Protein AF-A0A0F2C1X5-F1 (afdb_monomer_lite)

pLDDT: mean 80.46, std 12.69, range [42.31, 97.0]

Radius of gyration: 30.94 Å; chains: 1; bounding box: 80×28×88 Å

Structure (mmCIF, N/CA/C/O backbone):
data_AF-A0A0F2C1X5-F1
#
_entry.id   AF-A0A0F2C1X5-F1
#
loop_
_atom_site.group_PDB
_atom_site.id
_atom_site.type_symbol
_atom_site.label_atom_id
_atom_site.label_alt_id
_atom_site.label_comp_id
_atom_site.label_asym_id
_atom_site.label_entity_id
_atom_site.label_seq_id
_atom_site.pdbx_PDB_ins_code
_atom_site.Cartn_x
_atom_site.Cartn_y
_atom_site.Cartn_z
_atom_site.occupancy
_atom_site.B_iso_or_equiv
_atom_site.auth_seq_id
_atom_site.auth_comp_id
_atom_site.auth_asym_id
_atom_site.auth_atom_id
_atom_site.pdbx_PDB_model_num
ATOM 1 N N . MET A 1 1 ? -56.150 -17.463 60.460 1.00 47.75 1 MET A N 1
ATOM 2 C CA . MET A 1 1 ? -54.791 -17.380 59.891 1.00 47.75 1 MET A CA 1
ATOM 3 C C . MET A 1 1 ? -54.895 -16.635 58.571 1.00 47.75 1 MET A C 1
ATOM 5 O O . MET A 1 1 ? -55.597 -17.129 57.707 1.00 47.75 1 MET A O 1
ATOM 9 N N . ASN A 1 2 ? -54.270 -15.488 58.346 1.00 54.34 2 ASN A N 1
ATOM 10 C CA . ASN A 1 2 ? -54.404 -14.197 59.026 1.00 54.34 2 ASN A CA 1
ATOM 11 C C . ASN A 1 2 ? -54.183 -13.167 57.895 1.00 54.34 2 ASN A C 1
ATOM 13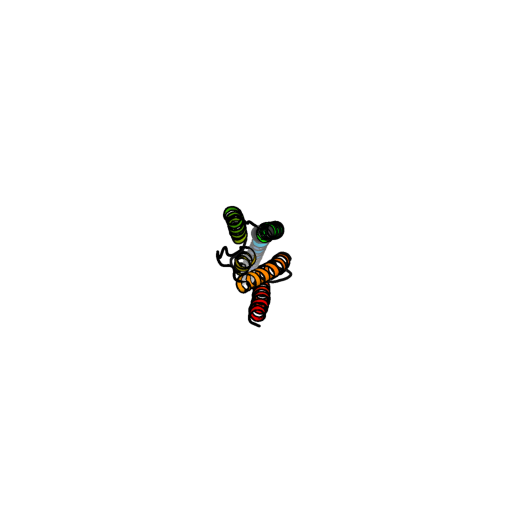 O O . ASN A 1 2 ? -53.123 -13.207 57.274 1.00 54.34 2 ASN A O 1
ATOM 17 N N . ASP A 1 3 ? -55.143 -12.291 57.576 1.00 61.12 3 ASP A N 1
ATOM 18 C CA . ASP A 1 3 ? -55.018 -11.339 56.445 1.00 61.12 3 ASP A CA 1
ATOM 19 C C . ASP A 1 3 ? -53.771 -10.439 56.571 1.00 61.12 3 ASP A C 1
ATOM 21 O O . ASP A 1 3 ? -53.183 -10.004 55.581 1.00 61.12 3 ASP A O 1
ATOM 25 N N . ALA A 1 4 ? -53.303 -10.241 57.807 1.00 61.62 4 ALA A N 1
ATOM 26 C CA . ALA A 1 4 ? -52.059 -9.554 58.127 1.00 61.62 4 ALA A CA 1
ATOM 27 C C . ALA A 1 4 ? -50.796 -10.284 57.621 1.00 61.62 4 ALA A C 1
ATOM 29 O O . ALA A 1 4 ? -49.865 -9.629 57.161 1.00 61.62 4 ALA A O 1
ATOM 30 N N . GLU A 1 5 ? -50.745 -11.621 57.654 1.00 65.62 5 GLU A N 1
ATOM 31 C CA . GLU A 1 5 ? -49.591 -12.383 57.142 1.00 65.62 5 GLU A CA 1
ATOM 32 C C . GLU A 1 5 ? -49.534 -12.353 55.610 1.00 65.62 5 GLU A C 1
ATOM 34 O O . GLU A 1 5 ? -48.456 -12.181 55.041 1.00 65.62 5 GLU A O 1
ATOM 39 N N . ALA A 1 6 ? -50.691 -12.424 54.942 1.00 68.19 6 ALA A N 1
ATOM 40 C CA . ALA A 1 6 ? -50.787 -12.310 53.487 1.00 68.19 6 ALA A CA 1
ATOM 41 C C . ALA A 1 6 ? -50.373 -10.911 52.989 1.00 68.19 6 ALA A C 1
ATOM 43 O O . ALA A 1 6 ? -49.650 -10.793 51.996 1.00 68.19 6 ALA A O 1
ATOM 44 N N . ALA A 1 7 ? -50.756 -9.852 53.712 1.00 68.38 7 ALA A N 1
ATOM 45 C CA . ALA A 1 7 ? -50.345 -8.480 53.409 1.00 68.38 7 ALA A CA 1
ATOM 46 C C . ALA A 1 7 ? -48.826 -8.268 53.567 1.00 68.38 7 ALA A C 1
ATOM 48 O O . ALA A 1 7 ? -48.202 -7.623 52.722 1.00 68.38 7 ALA A O 1
ATOM 49 N N . ILE A 1 8 ? -48.208 -8.852 54.601 1.00 72.25 8 ILE A N 1
ATOM 50 C CA . ILE A 1 8 ? -46.753 -8.776 54.827 1.00 72.25 8 ILE A CA 1
ATOM 51 C C . ILE A 1 8 ? -45.983 -9.539 53.738 1.00 72.25 8 ILE A C 1
ATOM 53 O O . ILE A 1 8 ? -44.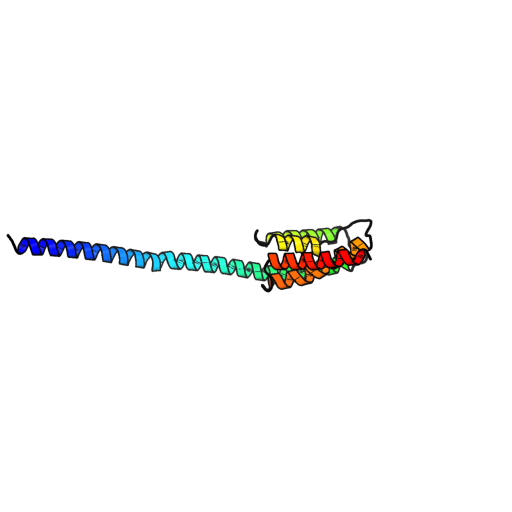969 -9.051 53.232 1.00 72.25 8 ILE A O 1
ATOM 57 N N . GLN A 1 9 ? -46.469 -10.712 53.324 1.00 69.94 9 GLN A N 1
ATOM 58 C CA . GLN A 1 9 ? -45.839 -11.493 52.255 1.00 69.94 9 GLN A CA 1
ATOM 59 C C . GLN A 1 9 ? -45.921 -10.790 50.893 1.00 69.94 9 GLN A C 1
ATOM 61 O O . GLN A 1 9 ? -44.920 -10.723 50.177 1.00 69.94 9 GLN A O 1
ATOM 66 N N . ALA A 1 10 ? -47.075 -10.206 50.557 1.00 69.94 10 ALA A N 1
ATOM 67 C CA . ALA A 1 10 ? -47.254 -9.441 49.324 1.00 69.94 10 ALA A CA 1
ATOM 68 C C . ALA A 1 10 ? -46.375 -8.176 49.291 1.00 69.94 10 ALA A C 1
ATOM 70 O O . ALA A 1 10 ? -45.762 -7.870 48.262 1.00 69.94 10 ALA A O 1
ATOM 71 N N . ALA A 1 11 ? -46.246 -7.473 50.421 1.00 72.56 11 ALA A N 1
ATOM 72 C CA . ALA A 1 11 ? -45.361 -6.316 50.545 1.00 72.56 11 ALA A CA 1
ATOM 73 C C . ALA A 1 11 ? -43.884 -6.692 50.332 1.00 72.56 11 ALA A C 1
ATOM 75 O O . ALA A 1 11 ? -43.174 -6.000 49.602 1.00 72.56 11 ALA A O 1
ATOM 76 N N . ASN A 1 12 ? -43.433 -7.826 50.881 1.00 72.44 12 ASN A N 1
ATOM 77 C CA . ASN A 1 12 ? -42.066 -8.312 50.680 1.00 72.44 12 ASN A CA 1
ATOM 78 C C . ASN A 1 12 ? -41.773 -8.687 49.220 1.00 72.44 12 ASN A C 1
ATOM 80 O O . ASN A 1 12 ? -40.719 -8.328 48.701 1.00 72.44 12 ASN A O 1
ATOM 84 N N . ILE A 1 13 ? -42.694 -9.369 48.532 1.00 77.50 13 ILE A N 1
ATOM 85 C CA . ILE A 1 13 ? -42.520 -9.719 47.109 1.00 77.50 13 ILE A CA 1
ATOM 86 C C . ILE A 1 13 ? -42.452 -8.452 46.245 1.00 77.50 13 ILE A C 1
ATOM 88 O O . ILE A 1 13 ? -41.605 -8.348 45.358 1.00 77.50 13 ILE A O 1
ATOM 92 N N . THR A 1 14 ? -43.297 -7.463 46.543 1.00 78.75 14 THR A N 1
ATOM 93 C CA . THR A 1 14 ? -43.311 -6.172 45.839 1.00 78.75 14 THR A CA 1
ATOM 94 C C . THR A 1 14 ? -42.002 -5.406 46.054 1.00 78.75 14 THR A C 1
ATOM 96 O O . THR A 1 14 ? -41.448 -4.851 45.105 1.00 78.75 14 THR A O 1
ATOM 99 N N . LEU A 1 15 ? -41.462 -5.432 47.277 1.00 79.25 15 LEU A N 1
ATOM 100 C CA . LEU A 1 15 ? -40.181 -4.814 47.614 1.00 79.25 15 LEU A CA 1
ATOM 101 C C . LEU A 1 15 ? -39.017 -5.462 46.847 1.00 79.25 15 LEU A C 1
ATOM 103 O O . LEU A 1 15 ? -38.223 -4.753 46.230 1.00 79.25 15 LEU A O 1
ATOM 107 N N . TRP A 1 16 ? -38.941 -6.796 46.818 1.00 76.50 16 TRP A N 1
ATOM 108 C CA . TRP A 1 16 ? -37.917 -7.510 46.045 1.00 76.50 16 TRP A CA 1
ATOM 109 C C . TRP A 1 16 ? -38.038 -7.249 44.541 1.00 76.50 16 TRP A C 1
ATOM 111 O O . TRP A 1 16 ? -37.028 -7.004 43.881 1.00 76.50 16 TRP A O 1
ATOM 121 N N . GLY A 1 17 ? -39.261 -7.224 44.003 1.00 75.50 17 GLY A N 1
ATOM 122 C CA . GLY A 1 17 ? -39.513 -6.880 42.602 1.00 75.50 17 GLY A CA 1
ATOM 123 C C . GLY A 1 17 ? -39.033 -5.470 42.246 1.00 75.50 17 GLY A C 1
ATOM 124 O O . GLY A 1 17 ? -38.344 -5.288 41.241 1.00 75.50 17 GLY A O 1
ATOM 125 N N . ALA A 1 18 ? -39.313 -4.483 43.100 1.00 80.62 18 ALA A N 1
ATOM 126 C CA . ALA A 1 18 ? -38.858 -3.108 42.910 1.00 80.62 18 ALA A CA 1
ATOM 127 C C . ALA A 1 18 ? -37.324 -2.979 42.978 1.00 80.62 18 ALA A C 1
ATOM 129 O O . ALA A 1 18 ? -36.735 -2.265 42.167 1.00 80.62 18 ALA A O 1
ATOM 130 N N . ILE A 1 19 ? -36.662 -3.706 43.888 1.00 79.50 19 ILE A N 1
ATOM 131 C CA . ILE A 1 19 ? -35.193 -3.722 44.005 1.00 79.50 19 ILE A CA 1
ATOM 132 C C . ILE A 1 19 ? -34.544 -4.316 42.748 1.00 79.50 19 ILE A C 1
ATOM 134 O O . ILE A 1 19 ? -33.568 -3.760 42.237 1.00 79.50 19 ILE A O 1
ATOM 138 N N . ILE A 1 20 ? -35.084 -5.422 42.229 1.00 79.81 20 ILE A N 1
ATOM 139 C CA . ILE A 1 20 ? -34.561 -6.092 41.029 1.00 79.81 20 ILE A CA 1
ATOM 140 C C . ILE A 1 20 ? -34.705 -5.185 39.804 1.00 79.81 20 ILE A C 1
ATOM 142 O O . ILE A 1 20 ? -33.732 -4.969 39.078 1.00 79.81 20 ILE A O 1
ATOM 146 N N . VAL A 1 21 ? -35.890 -4.604 39.596 1.00 81.50 21 VAL A N 1
ATOM 147 C CA . VAL A 1 21 ? -36.136 -3.680 38.479 1.00 81.50 21 VAL A CA 1
ATOM 148 C C . VAL A 1 21 ? -35.272 -2.423 38.609 1.00 81.50 21 VAL A C 1
ATOM 150 O O . VAL A 1 21 ? -34.662 -2.001 37.627 1.00 81.50 21 VAL A O 1
ATOM 153 N N . GLY A 1 22 ? -35.149 -1.864 39.816 1.00 81.06 22 GLY A N 1
ATOM 154 C CA . GLY A 1 22 ? -34.293 -0.708 40.088 1.00 81.06 22 GLY A CA 1
ATOM 155 C C . GLY A 1 22 ? -32.820 -0.983 39.782 1.00 81.06 22 GLY A C 1
ATOM 156 O O . GLY A 1 22 ? -32.153 -0.164 39.153 1.00 81.06 22 GLY A O 1
ATOM 157 N N . SER A 1 23 ? -32.329 -2.169 40.146 1.00 82.12 23 SER A N 1
ATOM 158 C CA . SER A 1 23 ? -30.949 -2.590 39.884 1.00 82.12 23 SER A CA 1
ATOM 159 C C . SER A 1 23 ? -30.687 -2.792 38.388 1.00 82.12 23 SER A C 1
ATOM 161 O O . SER A 1 23 ? -29.676 -2.320 37.871 1.00 82.12 23 SER A O 1
ATOM 163 N N . LEU A 1 24 ? -31.616 -3.420 37.659 1.00 81.62 24 LEU A N 1
ATOM 164 C CA . LEU A 1 24 ? -31.525 -3.580 36.202 1.00 81.62 24 LEU A CA 1
ATOM 165 C C . LEU A 1 24 ? -31.563 -2.235 35.467 1.00 81.62 24 LEU A C 1
ATOM 167 O O . LEU A 1 24 ? -30.766 -2.011 34.555 1.00 81.62 24 LEU A O 1
ATOM 171 N N . ALA A 1 25 ? -32.437 -1.318 35.888 1.00 80.56 25 ALA A N 1
ATOM 172 C CA . ALA A 1 25 ? -32.499 0.033 35.339 1.00 80.56 25 ALA A CA 1
ATOM 173 C C . ALA A 1 25 ? -31.199 0.808 35.602 1.00 80.56 25 ALA A C 1
ATOM 175 O O . ALA A 1 25 ? -30.688 1.484 34.705 1.00 80.56 25 ALA A O 1
ATOM 176 N N . MET A 1 26 ? -30.617 0.669 36.797 1.00 79.56 26 MET A N 1
ATOM 177 C CA . MET A 1 26 ? -29.347 1.307 37.141 1.00 79.56 26 MET A CA 1
ATOM 178 C C . MET A 1 26 ? -28.191 0.744 36.296 1.00 79.56 26 MET A C 1
ATOM 180 O O . MET A 1 26 ? -27.413 1.521 35.747 1.00 79.56 26 MET A O 1
ATOM 184 N N . ILE A 1 27 ? -28.125 -0.577 36.089 1.00 76.25 27 ILE A N 1
ATOM 185 C CA . ILE A 1 27 ? -27.134 -1.216 35.203 1.00 76.25 27 ILE A CA 1
ATOM 186 C C . ILE A 1 27 ? -27.301 -0.730 33.759 1.00 76.25 27 ILE A C 1
ATOM 188 O O . ILE A 1 27 ? -26.324 -0.307 33.144 1.00 76.25 27 ILE A O 1
ATOM 192 N N . GLY A 1 28 ? -28.525 -0.728 33.222 1.00 71.06 28 GLY A N 1
ATOM 193 C CA . GLY A 1 28 ? -28.798 -0.237 31.867 1.00 71.06 28 GLY A CA 1
ATOM 194 C C . GLY A 1 28 ? -28.412 1.233 31.685 1.00 71.06 28 GLY A C 1
ATOM 195 O O . GLY A 1 28 ? -27.851 1.612 30.652 1.00 71.06 28 GLY A O 1
ATOM 196 N N . THR A 1 29 ? -28.629 2.045 32.723 1.00 77.69 29 THR A N 1
ATOM 197 C CA . THR A 1 29 ? -28.223 3.454 32.750 1.00 77.69 29 THR A CA 1
ATOM 198 C C . THR A 1 29 ? -26.702 3.586 32.760 1.00 77.69 29 THR A C 1
ATOM 200 O O . THR A 1 29 ? -26.176 4.336 31.948 1.00 77.69 29 THR A O 1
ATOM 203 N N . ILE A 1 30 ? -25.982 2.825 33.595 1.00 69.12 30 ILE A N 1
ATOM 204 C CA . ILE A 1 30 ? -24.507 2.831 33.664 1.00 69.12 30 ILE A CA 1
ATOM 205 C C . ILE A 1 30 ? -23.882 2.375 32.336 1.00 69.12 30 ILE A C 1
ATOM 207 O O . ILE A 1 30 ? -22.946 3.001 31.838 1.00 69.12 30 ILE A O 1
ATOM 211 N N . VAL A 1 31 ? -24.407 1.314 31.719 1.00 70.56 31 VAL A N 1
ATOM 212 C CA . VAL A 1 31 ? -23.930 0.834 30.411 1.00 70.56 31 VAL A CA 1
ATOM 213 C C . VAL A 1 31 ? -24.121 1.914 29.340 1.00 70.56 31 VAL A C 1
ATOM 215 O O . VAL A 1 31 ? -23.208 2.173 28.552 1.00 70.56 31 VAL A O 1
ATOM 218 N N . SER A 1 32 ? -25.273 2.587 29.344 1.00 66.00 32 SER A N 1
ATOM 219 C CA . SER A 1 32 ? -25.606 3.617 28.355 1.00 66.00 32 SER A CA 1
ATOM 220 C C . SER A 1 32 ? -24.858 4.935 28.574 1.00 66.00 32 SER A C 1
ATOM 222 O O . SER A 1 32 ? -24.491 5.588 27.600 1.00 66.00 32 SER A O 1
ATOM 224 N N . SER A 1 33 ? -24.616 5.332 29.826 1.00 73.25 33 SER A N 1
ATOM 225 C CA . SER A 1 33 ? -24.008 6.623 30.170 1.00 73.25 33 SER A CA 1
ATOM 226 C C . SER A 1 33 ? -22.487 6.578 30.301 1.00 73.25 33 SER A C 1
ATOM 228 O O . SER A 1 33 ? -21.842 7.603 30.102 1.00 73.25 33 SER A O 1
ATOM 230 N N . VAL A 1 34 ? -21.902 5.413 30.602 1.00 66.62 34 VAL A N 1
ATOM 231 C CA . VAL A 1 34 ? -20.456 5.276 30.846 1.00 66.62 34 VAL A CA 1
ATOM 232 C C . VAL A 1 34 ? -19.779 4.427 29.775 1.00 66.62 34 VAL A C 1
ATOM 234 O O . VAL A 1 34 ? -18.790 4.854 29.185 1.00 66.62 34 VAL A O 1
ATOM 237 N N . ILE A 1 35 ? -20.303 3.236 29.475 1.00 70.00 35 ILE A N 1
ATOM 238 C CA . ILE A 1 35 ? -19.601 2.271 28.611 1.00 70.00 35 ILE A CA 1
ATOM 239 C C . ILE A 1 35 ? -19.784 2.608 27.127 1.00 70.00 35 ILE A C 1
ATOM 241 O O . ILE A 1 35 ? -18.805 2.644 26.378 1.00 70.00 35 ILE A O 1
ATOM 245 N N . ALA A 1 36 ? -21.013 2.893 26.691 1.00 69.75 36 ALA A N 1
ATOM 246 C CA . ALA A 1 36 ? -21.297 3.203 25.290 1.00 69.75 36 ALA A CA 1
ATOM 247 C C . ALA A 1 36 ? -20.519 4.429 24.757 1.00 69.75 36 ALA A C 1
ATOM 249 O O . ALA A 1 36 ? -19.976 4.333 23.653 1.00 69.75 36 ALA A O 1
ATOM 250 N N . PRO A 1 37 ? -20.368 5.541 25.507 1.00 71.38 37 PRO A N 1
ATOM 251 C CA . PRO A 1 37 ? -19.541 6.669 25.078 1.00 71.38 37 PRO A CA 1
ATOM 252 C C . PRO A 1 37 ? -18.057 6.315 24.957 1.00 71.38 37 PRO A C 1
ATOM 254 O O . PRO A 1 37 ? -17.419 6.727 23.995 1.00 71.38 37 PRO A O 1
ATOM 257 N N . ILE A 1 38 ? -17.506 5.512 25.876 1.00 69.06 38 ILE A N 1
ATOM 258 C CA . ILE A 1 38 ? -16.095 5.089 25.827 1.00 69.06 38 ILE A C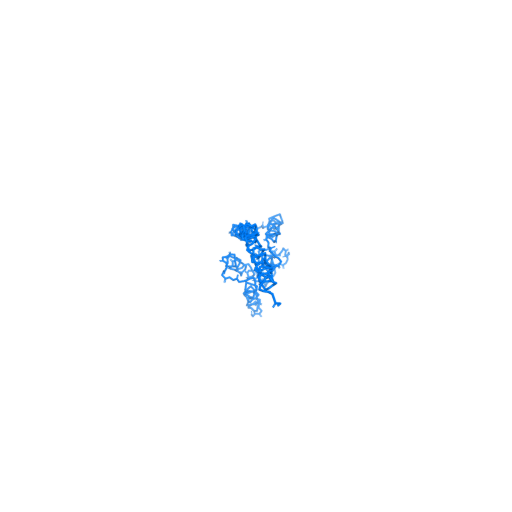A 1
ATOM 259 C C . ILE A 1 38 ? -15.836 4.207 24.602 1.00 69.06 38 ILE A C 1
ATOM 261 O O . ILE A 1 38 ? -14.820 4.366 23.924 1.00 69.06 38 ILE A O 1
ATOM 265 N N . LEU A 1 39 ? -16.751 3.283 24.296 1.00 72.12 39 LEU A N 1
ATOM 266 C CA . LEU A 1 39 ? -16.643 2.431 23.112 1.00 72.12 39 LEU A CA 1
ATOM 267 C C . LEU A 1 39 ? -16.771 3.241 21.817 1.00 72.12 39 LEU A C 1
ATOM 269 O O . LEU A 1 39 ? -15.991 3.008 20.895 1.00 72.12 39 LEU A O 1
ATOM 273 N N . ARG A 1 40 ? -17.684 4.222 21.763 1.00 67.31 40 ARG A N 1
ATOM 274 C CA . ARG A 1 40 ? -17.814 5.143 20.620 1.00 67.31 40 ARG A CA 1
ATOM 275 C C . ARG A 1 40 ? -16.575 6.013 20.447 1.00 67.31 40 ARG A C 1
ATOM 277 O O . ARG A 1 40 ? -16.001 5.999 19.369 1.00 67.31 40 ARG A O 1
ATOM 284 N N . ALA A 1 41 ? -16.081 6.643 21.510 1.00 65.25 41 ALA A N 1
ATOM 285 C CA . ALA A 1 41 ? -14.863 7.450 21.464 1.00 65.25 41 ALA A CA 1
ATOM 286 C C . ALA A 1 41 ? -13.641 6.629 21.013 1.00 65.25 41 ALA A C 1
ATOM 288 O O . ALA A 1 41 ? -12.797 7.110 20.260 1.00 65.25 41 ALA A O 1
ATOM 289 N N . ARG A 1 42 ? -13.547 5.356 21.428 1.00 65.94 42 ARG A N 1
ATOM 290 C CA . ARG A 1 42 ? -12.500 4.441 20.944 1.00 65.94 42 ARG A CA 1
ATOM 291 C C . ARG A 1 42 ? -12.684 4.056 19.480 1.00 65.94 42 ARG A C 1
ATOM 293 O O . ARG A 1 42 ? -11.690 3.982 18.762 1.00 65.94 42 ARG A O 1
ATOM 300 N N . ALA A 1 43 ? -13.914 3.799 19.043 1.00 64.00 43 ALA A N 1
ATOM 301 C CA . ALA A 1 43 ? -14.214 3.497 17.648 1.00 64.00 43 ALA A CA 1
ATOM 302 C C . ALA A 1 43 ? -13.900 4.698 16.742 1.00 64.00 43 ALA A C 1
ATOM 304 O O . ALA A 1 43 ? -13.215 4.532 15.739 1.00 64.00 43 ALA A O 1
ATOM 305 N N . GLU A 1 44 ? -14.289 5.905 17.150 1.00 71.75 44 GLU A N 1
ATOM 306 C CA . GLU A 1 44 ? -13.994 7.166 16.462 1.00 71.75 44 GLU A CA 1
ATOM 307 C C . GLU A 1 44 ? -12.485 7.432 16.395 1.00 71.75 44 GLU A C 1
ATOM 309 O O . GLU A 1 44 ? -11.953 7.743 15.330 1.00 71.75 44 GLU A O 1
ATOM 314 N N . ALA A 1 45 ? -11.756 7.228 17.499 1.00 69.25 45 ALA A N 1
ATOM 315 C CA . ALA A 1 45 ? -10.301 7.364 17.516 1.00 69.25 45 ALA A CA 1
ATOM 316 C C . ALA A 1 45 ? -9.600 6.323 16.625 1.00 69.25 45 ALA A C 1
ATOM 318 O O . ALA A 1 45 ? -8.596 6.637 15.982 1.00 69.25 45 ALA A O 1
ATOM 319 N N . LYS A 1 46 ? -10.112 5.085 16.567 1.00 74.12 46 LYS A N 1
ATOM 320 C CA . LYS A 1 46 ? -9.596 4.042 15.668 1.00 74.12 46 LYS A CA 1
ATOM 321 C C . LYS A 1 46 ? -9.850 4.413 14.206 1.00 74.12 46 LYS A C 1
ATOM 323 O O . LYS A 1 46 ? -8.917 4.380 13.412 1.00 74.12 46 LYS A O 1
ATOM 328 N N . GLN A 1 47 ? -11.071 4.830 13.882 1.00 75.81 47 GLN A N 1
ATOM 329 C CA . GLN A 1 47 ? -11.470 5.214 12.531 1.00 75.81 47 GLN A CA 1
ATOM 330 C C . GLN A 1 47 ? -10.712 6.455 12.037 1.00 75.81 47 GLN A C 1
ATOM 332 O O . GLN A 1 47 ? -10.265 6.493 10.898 1.00 75.81 47 GLN A O 1
ATOM 337 N N . SER A 1 48 ? -10.489 7.447 12.904 1.00 79.38 48 SER A N 1
ATOM 338 C CA . SER A 1 48 ? -9.685 8.629 12.575 1.00 79.38 48 SER A CA 1
ATOM 339 C C . SER A 1 48 ? -8.234 8.269 12.231 1.00 79.38 48 SER A C 1
ATOM 341 O O . SER A 1 48 ? -7.693 8.787 11.256 1.00 79.38 48 SER A O 1
ATOM 343 N N . ARG A 1 49 ? -7.612 7.344 12.978 1.00 80.75 49 ARG A N 1
ATOM 344 C CA . ARG A 1 49 ? -6.255 6.850 12.675 1.00 80.75 49 ARG A CA 1
ATOM 345 C C . ARG A 1 49 ? -6.199 6.066 11.371 1.00 80.75 49 ARG A C 1
ATOM 347 O O . ARG A 1 49 ? -5.221 6.177 10.642 1.00 80.75 49 ARG A O 1
ATOM 354 N N . GLU A 1 50 ? -7.225 5.272 11.100 1.00 83.62 50 GLU A N 1
ATOM 355 C CA . GLU A 1 50 ? -7.330 4.497 9.868 1.00 83.62 50 GLU A CA 1
ATOM 356 C C . GLU A 1 50 ? -7.469 5.413 8.649 1.00 83.62 50 GLU A C 1
ATOM 358 O O . GLU A 1 50 ? -6.695 5.281 7.707 1.00 83.62 50 GLU A O 1
ATOM 363 N N . ASN A 1 51 ? -8.329 6.430 8.727 1.00 85.06 51 ASN A N 1
ATOM 364 C CA . ASN A 1 51 ? -8.450 7.447 7.683 1.00 85.06 51 ASN A CA 1
ATOM 365 C C . ASN A 1 51 ? -7.130 8.204 7.472 1.00 85.06 51 ASN A C 1
ATOM 367 O O . ASN A 1 51 ? -6.672 8.319 6.340 1.00 85.06 51 ASN A O 1
ATOM 371 N N . ALA A 1 52 ? -6.468 8.642 8.551 1.00 85.38 52 ALA A N 1
ATOM 372 C CA . ALA A 1 52 ? -5.177 9.325 8.459 1.00 85.38 52 ALA A CA 1
ATOM 373 C C . ALA A 1 52 ? -4.087 8.445 7.817 1.00 85.38 52 ALA A C 1
ATOM 375 O O . ALA A 1 52 ? -3.264 8.942 7.051 1.00 85.38 52 ALA A O 1
ATOM 376 N N . ARG A 1 53 ? -4.092 7.131 8.091 1.00 89.06 53 ARG A N 1
ATOM 377 C CA . ARG A 1 53 ? -3.207 6.161 7.424 1.00 89.06 53 ARG A CA 1
ATOM 378 C C . ARG A 1 53 ? -3.518 6.082 5.934 1.00 89.06 53 ARG A C 1
ATOM 380 O O . ARG A 1 53 ? -2.600 6.155 5.123 1.00 89.06 53 ARG A O 1
ATOM 387 N N . THR A 1 54 ? -4.788 5.927 5.568 1.00 87.88 54 THR A N 1
ATOM 388 C CA . THR A 1 54 ? -5.210 5.846 4.165 1.00 87.88 54 THR A CA 1
ATOM 389 C C . THR A 1 54 ? -4.852 7.116 3.399 1.00 87.88 54 THR A C 1
ATOM 391 O O . THR A 1 54 ? -4.344 7.021 2.284 1.00 87.88 54 THR A O 1
ATOM 394 N N . ASP A 1 55 ? -5.046 8.291 3.992 1.00 89.94 55 ASP A N 1
ATOM 395 C CA . ASP A 1 55 ? -4.676 9.565 3.374 1.00 89.94 55 ASP A CA 1
ATOM 396 C C . ASP A 1 55 ? -3.154 9.679 3.199 1.00 89.94 55 ASP A C 1
ATOM 398 O O . ASP A 1 55 ? -2.690 9.987 2.101 1.00 89.94 55 ASP A O 1
ATOM 402 N N . ALA A 1 56 ? -2.364 9.289 4.206 1.00 88.94 56 ALA A N 1
ATOM 403 C CA . ALA A 1 56 ? -0.908 9.216 4.075 1.00 88.94 56 ALA A CA 1
ATOM 404 C C . ALA A 1 56 ? -0.473 8.256 2.950 1.00 88.94 56 ALA A C 1
ATOM 406 O O . ALA A 1 56 ? 0.404 8.581 2.150 1.00 88.94 56 ALA A O 1
ATOM 407 N N . LEU A 1 57 ? -1.107 7.085 2.828 1.00 91.25 57 LEU A N 1
ATOM 408 C CA . LEU A 1 57 ? -0.820 6.132 1.750 1.00 91.25 57 LEU A CA 1
ATOM 409 C C . LEU A 1 57 ? -1.161 6.710 0.365 1.00 91.25 57 LEU A C 1
ATOM 411 O O . LEU A 1 57 ? -0.416 6.480 -0.592 1.00 91.25 57 LEU A O 1
ATOM 415 N N . ARG A 1 58 ? -2.249 7.486 0.249 1.00 90.75 58 ARG A N 1
ATOM 416 C CA . ARG A 1 58 ? -2.644 8.169 -0.997 1.00 90.75 58 ARG A CA 1
ATOM 417 C C . ARG A 1 58 ? -1.638 9.230 -1.430 1.00 90.75 58 ARG A C 1
ATOM 419 O O . ARG A 1 58 ? -1.495 9.452 -2.628 1.00 90.75 58 ARG A O 1
ATOM 426 N N . GLU A 1 59 ? -0.929 9.844 -0.489 1.00 91.12 59 GLU A N 1
ATOM 427 C CA . GLU A 1 59 ? 0.154 10.791 -0.775 1.00 91.12 59 GLU A CA 1
ATOM 428 C C . GLU A 1 59 ? 1.479 10.084 -1.105 1.00 91.12 59 GLU A C 1
ATOM 430 O O . GLU A 1 59 ? 2.188 10.472 -2.038 1.00 91.12 59 GLU A O 1
ATOM 435 N N . ILE A 1 60 ? 1.811 9.014 -0.375 1.00 92.81 60 ILE A N 1
ATOM 436 C CA . ILE A 1 60 ? 3.087 8.297 -0.516 1.00 92.81 60 ILE A CA 1
ATOM 437 C C . ILE A 1 60 ? 3.170 7.548 -1.851 1.00 92.81 60 ILE A C 1
ATOM 439 O O . ILE A 1 60 ? 4.207 7.603 -2.513 1.00 92.81 60 ILE A O 1
ATOM 443 N N . ILE A 1 61 ? 2.107 6.860 -2.279 1.00 93.69 61 ILE A N 1
ATOM 444 C CA . ILE A 1 61 ? 2.149 5.996 -3.473 1.00 93.69 61 ILE A CA 1
ATOM 445 C C . ILE A 1 61 ? 2.509 6.766 -4.756 1.00 93.69 61 ILE A C 1
ATOM 447 O O . ILE A 1 61 ? 3.437 6.339 -5.447 1.00 93.69 61 ILE A O 1
ATOM 451 N N . PRO A 1 62 ? 1.872 7.907 -5.092 1.00 92.88 62 PRO A N 1
ATOM 452 C CA . PRO A 1 62 ? 2.274 8.708 -6.249 1.00 92.88 62 PRO A CA 1
ATOM 453 C C . PRO A 1 62 ? 3.729 9.184 -6.174 1.00 92.88 62 PRO A C 1
ATOM 455 O O . PRO A 1 62 ? 4.421 9.219 -7.195 1.00 92.88 62 PRO A O 1
ATOM 458 N N . SER A 1 63 ? 4.211 9.518 -4.972 1.00 91.56 63 SER A N 1
ATOM 459 C CA . SER A 1 63 ? 5.598 9.936 -4.743 1.00 91.56 63 SER A CA 1
ATOM 460 C C . SER A 1 63 ? 6.588 8.792 -4.992 1.00 91.56 63 SER A C 1
ATOM 462 O O . SER A 1 63 ? 7.558 8.970 -5.732 1.00 91.56 63 SER A O 1
ATOM 464 N N . LEU A 1 64 ? 6.303 7.589 -4.475 1.00 91.50 64 LEU A N 1
ATOM 465 C CA . LEU A 1 64 ? 7.099 6.381 -4.730 1.00 91.50 64 LEU A CA 1
ATOM 466 C C . LEU A 1 64 ? 7.159 6.043 -6.216 1.00 91.50 64 LEU A C 1
ATOM 468 O O . LEU A 1 64 ? 8.235 5.776 -6.744 1.00 91.50 64 LEU A O 1
ATOM 472 N N . ILE A 1 65 ? 6.012 6.086 -6.896 1.00 92.31 65 ILE A N 1
ATOM 473 C CA . ILE A 1 65 ? 5.932 5.832 -8.336 1.00 92.31 65 ILE A CA 1
ATOM 474 C C . ILE A 1 65 ? 6.757 6.874 -9.096 1.00 92.31 65 ILE A C 1
ATOM 476 O O . ILE A 1 65 ? 7.540 6.514 -9.970 1.00 92.31 65 ILE A O 1
ATOM 480 N N . SER A 1 66 ? 6.650 8.153 -8.737 1.00 90.06 66 SER A N 1
ATOM 481 C CA . SER A 1 66 ? 7.422 9.228 -9.370 1.00 90.06 66 SER A CA 1
ATOM 482 C C . SER A 1 66 ? 8.931 9.064 -9.158 1.00 90.06 66 SER A C 1
ATOM 484 O O . SER A 1 66 ? 9.716 9.294 -10.079 1.00 90.06 66 SER A O 1
ATOM 486 N N . LEU A 1 67 ? 9.359 8.642 -7.964 1.00 87.81 67 LEU A N 1
ATOM 487 C CA . LEU A 1 67 ? 10.758 8.318 -7.679 1.00 87.81 67 LEU A CA 1
ATOM 488 C C . LEU A 1 67 ? 11.230 7.113 -8.506 1.00 87.81 67 LEU A C 1
ATOM 490 O O . LEU A 1 67 ? 12.276 7.187 -9.144 1.00 87.81 67 LEU A O 1
ATOM 494 N N . ALA A 1 68 ? 10.423 6.054 -8.589 1.00 87.69 68 ALA A N 1
ATOM 495 C CA . ALA A 1 68 ? 10.724 4.879 -9.399 1.00 87.69 68 ALA A CA 1
ATOM 496 C C . ALA A 1 68 ? 10.816 5.202 -10.903 1.00 87.69 68 ALA A C 1
ATOM 498 O O . ALA A 1 68 ? 11.749 4.754 -11.563 1.00 87.69 68 ALA A O 1
ATOM 499 N N . ILE A 1 69 ? 9.918 6.038 -11.444 1.00 87.06 69 ILE A N 1
ATOM 500 C CA . ILE A 1 69 ? 9.981 6.542 -12.831 1.00 87.06 69 ILE A CA 1
ATOM 501 C C . ILE A 1 69 ? 11.312 7.261 -13.071 1.00 87.06 69 ILE A C 1
ATOM 503 O O . ILE A 1 69 ? 12.018 6.946 -14.030 1.00 87.06 69 ILE A O 1
ATOM 507 N N . ARG A 1 70 ? 11.677 8.209 -12.195 1.00 83.00 70 ARG A N 1
ATOM 508 C CA . ARG A 1 70 ? 12.933 8.968 -12.324 1.00 83.00 70 ARG A CA 1
ATOM 509 C C . ARG A 1 70 ? 14.151 8.050 -12.342 1.00 83.00 70 ARG A C 1
ATOM 511 O O . ARG A 1 70 ? 15.012 8.222 -13.199 1.00 83.00 70 ARG A O 1
ATOM 518 N N . ASN A 1 71 ? 14.175 7.050 -11.465 1.00 79.06 71 ASN A N 1
ATOM 519 C CA . ASN A 1 71 ? 15.272 6.090 -11.373 1.00 79.06 71 ASN A CA 1
ATOM 520 C C . ASN A 1 71 ? 15.311 5.100 -12.546 1.00 79.06 71 ASN A C 1
ATOM 522 O O . ASN A 1 71 ? 16.338 4.474 -12.775 1.00 79.06 71 ASN A O 1
ATOM 526 N N . ARG A 1 72 ? 14.216 4.921 -13.289 1.00 74.75 72 ARG A N 1
ATOM 527 C CA . ARG A 1 72 ? 14.111 3.899 -14.339 1.00 74.75 72 ARG A CA 1
ATOM 528 C C . ARG A 1 72 ? 14.420 4.402 -15.740 1.00 74.75 72 ARG A C 1
ATOM 530 O O . ARG A 1 72 ? 14.979 3.663 -16.540 1.00 74.75 72 ARG A O 1
ATOM 537 N N . PHE A 1 73 ? 14.071 5.649 -16.042 1.00 69.25 73 PHE A N 1
ATOM 538 C CA . PHE A 1 73 ? 14.273 6.229 -17.376 1.00 69.25 73 PHE A CA 1
ATOM 539 C C . PHE A 1 73 ? 15.566 7.046 -17.501 1.00 69.25 73 PHE A C 1
ATOM 541 O O . PHE A 1 73 ? 15.802 7.680 -18.530 1.00 69.25 73 PHE A O 1
ATOM 548 N N . ARG A 1 74 ? 16.419 7.039 -16.470 1.00 65.50 74 ARG A N 1
ATOM 549 C CA . ARG A 1 74 ? 17.716 7.717 -16.496 1.00 65.50 74 ARG A CA 1
ATOM 550 C C . ARG A 1 74 ? 18.799 6.761 -16.992 1.00 65.50 74 ARG A C 1
ATOM 552 O O . ARG A 1 74 ? 18.901 5.634 -16.531 1.00 65.50 74 ARG A O 1
ATOM 559 N N . ALA A 1 75 ? 19.643 7.235 -17.908 1.00 55.31 75 ALA A N 1
ATOM 560 C CA . ALA A 1 75 ? 20.720 6.435 -18.501 1.00 55.31 75 ALA A CA 1
ATOM 561 C C . ALA A 1 75 ? 21.825 6.019 -17.502 1.00 55.31 75 ALA A C 1
ATOM 563 O O . ALA A 1 75 ? 22.651 5.171 -17.824 1.00 55.31 75 ALA A O 1
ATOM 564 N N . SER A 1 76 ? 21.863 6.621 -16.308 1.00 60.88 76 SER A N 1
ATOM 565 C CA . SER A 1 76 ? 22.909 6.415 -15.300 1.00 60.88 76 SER A CA 1
ATOM 566 C C . SER A 1 76 ? 22.352 6.528 -13.877 1.00 60.88 76 SER A C 1
ATOM 568 O O . SER A 1 76 ? 22.738 7.424 -13.123 1.00 60.88 76 SER A O 1
ATOM 570 N N . THR A 1 77 ? 21.404 5.667 -13.519 1.00 65.75 77 THR A N 1
ATOM 571 C CA . THR A 1 77 ? 20.874 5.607 -12.149 1.00 65.75 77 THR A CA 1
ATOM 572 C C . THR A 1 77 ? 21.988 5.228 -11.183 1.00 65.75 77 THR A C 1
ATOM 574 O O . THR A 1 77 ? 22.628 4.184 -11.345 1.00 65.75 77 THR A O 1
ATOM 577 N N . SER A 1 78 ? 22.254 6.089 -10.202 1.00 69.94 78 SER A N 1
ATOM 578 C CA . SER A 1 78 ? 23.312 5.833 -9.225 1.00 69.94 78 SER A CA 1
ATOM 579 C C . SER A 1 78 ? 22.861 4.788 -8.198 1.00 69.94 78 SER A C 1
ATOM 581 O O . SER A 1 78 ? 21.669 4.615 -7.935 1.00 69.94 78 SER A O 1
ATOM 583 N N . SER A 1 79 ? 23.816 4.106 -7.561 1.00 75.69 79 SER A N 1
ATOM 584 C CA . SER A 1 79 ? 23.517 3.198 -6.444 1.00 75.69 79 SER A CA 1
ATOM 585 C C . SER A 1 79 ? 22.845 3.917 -5.267 1.00 75.69 79 SER A C 1
ATOM 587 O O . SER A 1 79 ? 22.104 3.299 -4.507 1.00 75.69 79 SER A O 1
ATOM 589 N N . GLU A 1 80 ? 23.099 5.219 -5.114 1.00 79.12 80 GLU A N 1
ATOM 590 C CA . GLU A 1 80 ? 22.500 6.069 -4.083 1.00 79.12 80 GLU A CA 1
ATOM 591 C C . GLU A 1 80 ? 21.014 6.332 -4.360 1.00 79.12 80 GLU A C 1
ATOM 593 O O . GLU A 1 80 ? 20.196 6.185 -3.458 1.00 79.12 80 GLU A O 1
ATOM 598 N N . GLU A 1 81 ? 20.638 6.605 -5.613 1.00 76.50 81 GLU A N 1
ATOM 599 C CA . GLU A 1 81 ? 19.236 6.806 -6.011 1.00 76.50 81 GLU A CA 1
ATOM 600 C C . GLU A 1 81 ? 18.402 5.524 -5.828 1.00 76.50 81 GLU A C 1
ATOM 602 O O . GLU A 1 81 ? 17.246 5.574 -5.398 1.00 76.50 81 GLU A O 1
ATOM 607 N N . VAL A 1 82 ? 18.979 4.348 -6.105 1.00 79.38 82 VAL A N 1
ATOM 608 C CA . VAL A 1 82 ? 18.304 3.065 -5.841 1.00 79.38 82 VAL A CA 1
ATOM 609 C C . VAL A 1 82 ? 18.204 2.776 -4.345 1.00 79.38 82 VAL A C 1
ATOM 611 O O . VAL A 1 82 ? 17.164 2.290 -3.896 1.00 79.38 82 VAL A O 1
ATOM 614 N N . ALA A 1 83 ? 19.225 3.118 -3.555 1.00 82.75 83 ALA A N 1
ATOM 615 C CA . ALA A 1 83 ? 19.160 3.020 -2.099 1.00 82.75 83 ALA A CA 1
ATOM 616 C C . ALA A 1 83 ? 18.096 3.961 -1.507 1.00 82.75 83 ALA A C 1
ATOM 618 O O . ALA A 1 83 ? 17.362 3.554 -0.606 1.00 82.75 83 ALA A O 1
ATOM 619 N N . GLU A 1 84 ? 17.954 5.179 -2.039 1.00 86.12 84 GLU A N 1
ATOM 620 C CA . GLU A 1 84 ? 16.898 6.121 -1.658 1.00 86.12 84 GLU A CA 1
ATOM 621 C C . GLU A 1 84 ? 15.510 5.531 -1.931 1.00 86.12 84 GLU A C 1
ATOM 623 O O . GLU A 1 84 ? 14.650 5.528 -1.047 1.00 86.12 84 GLU A O 1
ATOM 628 N N . LEU A 1 85 ? 15.299 4.960 -3.121 1.00 86.50 85 LEU A N 1
ATOM 629 C CA . LEU A 1 85 ? 14.036 4.315 -3.472 1.00 86.50 85 LEU A CA 1
ATOM 630 C C . LEU A 1 85 ? 13.752 3.087 -2.600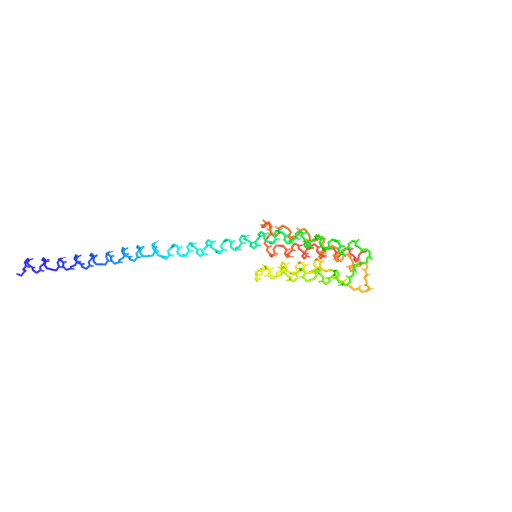 1.00 86.50 85 LEU A C 1
ATOM 632 O O . LEU A 1 85 ? 12.631 2.928 -2.119 1.00 86.50 85 LEU A O 1
ATOM 636 N N . ALA A 1 86 ? 14.754 2.247 -2.339 1.00 86.75 86 ALA A N 1
ATOM 637 C CA . ALA A 1 86 ? 14.613 1.104 -1.441 1.00 86.75 86 ALA A CA 1
ATOM 638 C C . ALA A 1 86 ? 14.263 1.545 -0.010 1.00 86.75 86 ALA A C 1
ATOM 640 O O . ALA A 1 86 ? 13.393 0.949 0.626 1.00 86.75 86 ALA A O 1
ATOM 641 N N . ALA A 1 87 ? 14.881 2.622 0.484 1.00 88.06 87 ALA A N 1
ATOM 642 C CA . ALA A 1 87 ? 14.563 3.205 1.783 1.00 88.06 87 ALA A CA 1
ATOM 643 C C . ALA A 1 87 ? 13.149 3.809 1.813 1.00 88.06 87 ALA A C 1
ATOM 645 O O . ALA A 1 87 ? 12.447 3.682 2.817 1.00 88.06 87 ALA A O 1
ATOM 646 N N . ALA A 1 88 ? 12.706 4.438 0.723 1.00 89.12 88 ALA A N 1
ATOM 647 C CA . ALA A 1 88 ? 11.352 4.963 0.596 1.00 89.12 88 ALA A CA 1
ATOM 648 C C . ALA A 1 88 ? 10.304 3.836 0.595 1.00 89.12 88 ALA A C 1
ATOM 650 O O . ALA A 1 88 ? 9.308 3.932 1.312 1.00 89.12 88 ALA A O 1
ATOM 651 N N . VAL A 1 89 ? 10.554 2.738 -0.128 1.00 92.06 89 VAL A N 1
ATOM 652 C CA . VAL A 1 89 ? 9.698 1.538 -0.113 1.00 92.06 89 VAL A CA 1
ATOM 653 C C . VAL A 1 89 ? 9.681 0.889 1.272 1.00 92.06 89 VAL A C 1
ATOM 655 O O . VAL A 1 89 ? 8.611 0.553 1.768 1.00 92.06 89 VAL A O 1
ATOM 658 N N . ALA A 1 90 ? 10.826 0.782 1.950 1.00 89.00 90 ALA A N 1
ATOM 659 C CA . ALA A 1 90 ? 10.881 0.254 3.313 1.00 89.00 90 ALA A CA 1
ATOM 660 C C . ALA A 1 90 ? 10.069 1.112 4.300 1.00 89.00 90 ALA A C 1
ATOM 662 O O . ALA A 1 90 ? 9.330 0.575 5.120 1.00 89.00 90 ALA A O 1
ATOM 663 N N . LYS A 1 91 ? 10.148 2.446 4.196 1.00 88.75 91 LYS A N 1
ATOM 664 C CA . LYS A 1 91 ? 9.303 3.353 4.989 1.00 88.75 91 LYS A CA 1
ATOM 665 C C . LYS A 1 91 ? 7.824 3.157 4.680 1.00 88.75 91 LYS A C 1
ATOM 667 O O . LYS A 1 91 ? 7.025 3.160 5.605 1.00 88.75 91 LYS A O 1
ATOM 672 N N . PHE A 1 92 ? 7.459 2.981 3.413 1.00 92.62 92 PHE A N 1
ATOM 673 C CA . PHE A 1 92 ? 6.085 2.686 3.007 1.00 92.62 92 PHE A CA 1
ATOM 674 C C . PHE A 1 92 ? 5.560 1.386 3.616 1.00 92.62 92 PHE A C 1
ATOM 676 O O . PHE A 1 92 ? 4.454 1.376 4.145 1.00 92.62 92 PHE A O 1
ATOM 683 N N . GLU A 1 93 ? 6.365 0.324 3.630 1.00 91.19 93 GLU A N 1
ATOM 684 C CA . GLU A 1 93 ? 5.988 -0.946 4.256 1.00 91.19 93 GLU A CA 1
ATOM 685 C C . GLU A 1 93 ? 5.685 -0.802 5.759 1.00 91.19 93 GLU A C 1
ATOM 687 O O . GLU A 1 93 ? 4.844 -1.531 6.276 1.00 91.19 93 GLU A O 1
ATOM 692 N N . MET A 1 94 ? 6.283 0.173 6.458 1.00 90.06 94 MET A N 1
ATOM 693 C CA . MET A 1 94 ? 5.963 0.455 7.869 1.00 90.06 94 MET A CA 1
ATOM 694 C C . MET A 1 94 ? 4.549 1.019 8.083 1.00 90.06 94 MET A C 1
ATOM 696 O O . MET A 1 94 ? 4.047 0.980 9.206 1.00 90.06 94 MET A O 1
ATOM 700 N N . TRP A 1 95 ? 3.912 1.561 7.041 1.00 89.00 95 TRP A N 1
ATOM 701 C CA . TRP A 1 95 ? 2.526 2.041 7.093 1.00 89.00 95 TRP A CA 1
ATOM 702 C C . TRP A 1 95 ? 1.505 0.938 6.819 1.00 89.00 95 TRP A C 1
ATOM 704 O O . TRP A 1 95 ? 0.308 1.163 7.006 1.00 89.00 95 TRP A O 1
ATOM 714 N N . LEU A 1 96 ? 1.959 -0.233 6.372 1.00 91.38 96 LEU A N 1
ATOM 715 C CA . LEU A 1 96 ? 1.095 -1.355 6.042 1.00 91.38 96 LEU A CA 1
ATOM 716 C C . LEU A 1 96 ? 0.756 -2.160 7.294 1.00 91.38 96 LEU A C 1
ATOM 718 O O . LEU A 1 96 ? 1.581 -2.392 8.180 1.00 91.38 96 LEU A O 1
ATOM 722 N N . THR A 1 97 ? -0.484 -2.618 7.353 1.00 90.12 97 THR A N 1
ATOM 723 C CA . THR A 1 97 ? -0.907 -3.635 8.312 1.00 90.12 97 THR A CA 1
ATOM 724 C C . THR A 1 97 ? -0.403 -5.018 7.882 1.00 90.12 97 THR A C 1
ATOM 726 O O . THR A 1 97 ? -0.061 -5.218 6.715 1.00 90.12 97 THR A O 1
ATOM 729 N N . PRO A 1 98 ? -0.380 -6.013 8.789 1.00 89.81 98 PRO A N 1
ATOM 730 C CA . PRO A 1 98 ? 0.030 -7.374 8.437 1.00 89.81 98 PRO A CA 1
ATOM 731 C C . PRO A 1 98 ? -0.773 -7.989 7.280 1.00 89.81 98 PRO A C 1
ATOM 733 O O . PRO A 1 98 ? -0.217 -8.732 6.476 1.00 89.81 98 PRO A O 1
ATOM 736 N N . GLU A 1 99 ? -2.058 -7.649 7.166 1.00 90.44 99 GLU A N 1
ATOM 737 C CA . GLU A 1 99 ? -2.948 -8.104 6.086 1.00 90.44 99 GLU A CA 1
ATOM 738 C C . GLU A 1 99 ? -2.574 -7.494 4.721 1.00 90.44 99 GLU A C 1
ATOM 740 O O . GLU A 1 99 ? -2.872 -8.055 3.671 1.00 90.44 99 GLU A O 1
ATOM 745 N N . GLU A 1 100 ? -1.861 -6.367 4.720 1.00 92.75 100 GLU A N 1
ATOM 746 C CA . GLU A 1 100 ? -1.435 -5.639 3.523 1.00 92.75 100 GLU A CA 1
ATOM 747 C C . GLU A 1 100 ? 0.011 -5.987 3.114 1.00 92.75 100 GLU A C 1
ATOM 749 O O . GLU A 1 100 ? 0.562 -5.373 2.203 1.00 92.75 100 GLU A O 1
ATOM 754 N N . ALA A 1 101 ? 0.645 -6.993 3.730 1.00 91.44 101 ALA A N 1
ATOM 755 C CA . ALA A 1 101 ? 2.035 -7.374 3.444 1.00 91.44 101 ALA A CA 1
ATOM 756 C C . ALA A 1 101 ? 2.298 -7.710 1.957 1.00 91.44 101 ALA A C 1
ATOM 758 O O . ALA A 1 101 ? 3.389 -7.461 1.430 1.00 91.44 101 ALA A O 1
ATOM 759 N N . LEU A 1 102 ? 1.286 -8.225 1.248 1.00 94.12 102 LEU A N 1
ATOM 760 C CA . LEU A 1 102 ? 1.357 -8.479 -0.196 1.00 94.12 102 LEU A CA 1
ATOM 761 C C . LEU A 1 102 ? 1.580 -7.189 -0.996 1.00 94.12 102 LEU A C 1
ATOM 763 O O . LEU A 1 102 ? 2.342 -7.189 -1.960 1.00 94.12 102 LEU A O 1
ATOM 767 N N . ILE A 1 103 ? 1.007 -6.067 -0.560 1.00 96.69 103 ILE A N 1
ATOM 768 C CA . ILE A 1 103 ? 1.185 -4.758 -1.198 1.00 96.69 103 ILE A CA 1
ATOM 769 C C . ILE A 1 103 ? 2.629 -4.273 -1.067 1.00 96.69 103 ILE A C 1
ATOM 771 O O . ILE A 1 103 ? 3.202 -3.768 -2.034 1.00 96.69 103 ILE A O 1
ATOM 775 N N . GLY A 1 104 ? 3.249 -4.487 0.096 1.00 93.56 104 GLY A N 1
ATOM 776 C CA . GLY A 1 104 ? 4.678 -4.230 0.290 1.00 93.56 104 GLY A CA 1
ATOM 777 C C . GLY A 1 104 ? 5.528 -5.032 -0.695 1.00 93.56 104 GLY A C 1
ATOM 778 O O . GLY A 1 104 ? 6.418 -4.496 -1.354 1.00 93.56 104 GLY A O 1
ATOM 779 N N . THR A 1 105 ? 5.165 -6.299 -0.901 1.00 93.81 105 THR A N 1
ATOM 780 C CA . THR A 1 105 ? 5.832 -7.170 -1.877 1.00 93.81 105 THR A CA 1
ATOM 781 C C . THR A 1 105 ? 5.668 -6.664 -3.316 1.00 93.81 105 THR A C 1
ATOM 783 O O . THR A 1 105 ? 6.644 -6.678 -4.069 1.00 93.81 105 THR A O 1
ATOM 786 N N . ILE A 1 106 ? 4.483 -6.168 -3.701 1.00 94.88 106 ILE A N 1
ATOM 787 C CA . ILE A 1 106 ? 4.249 -5.530 -5.013 1.00 94.88 106 ILE A CA 1
ATOM 788 C C . ILE A 1 106 ? 5.147 -4.303 -5.176 1.00 94.88 106 ILE A C 1
ATOM 790 O O . ILE A 1 106 ? 5.840 -4.184 -6.186 1.00 94.88 106 ILE A O 1
ATOM 794 N N . ALA A 1 107 ? 5.178 -3.407 -4.185 1.00 93.25 107 ALA A N 1
ATOM 795 C CA . ALA A 1 107 ? 6.001 -2.201 -4.237 1.00 93.25 107 ALA A CA 1
ATOM 796 C C . ALA A 1 107 ? 7.490 -2.544 -4.374 1.00 93.25 107 ALA A C 1
ATOM 798 O O . ALA A 1 107 ? 8.183 -1.997 -5.228 1.00 93.25 107 ALA A O 1
ATOM 799 N N . ARG A 1 108 ? 7.978 -3.511 -3.600 1.00 91.12 108 ARG A N 1
ATOM 800 C CA . ARG A 1 108 ? 9.371 -3.957 -3.648 1.00 91.12 108 ARG A CA 1
ATOM 801 C C . ARG A 1 108 ? 9.739 -4.604 -4.981 1.00 91.12 108 ARG A C 1
ATOM 803 O O . ARG A 1 108 ? 10.765 -4.254 -5.548 1.00 91.12 108 AR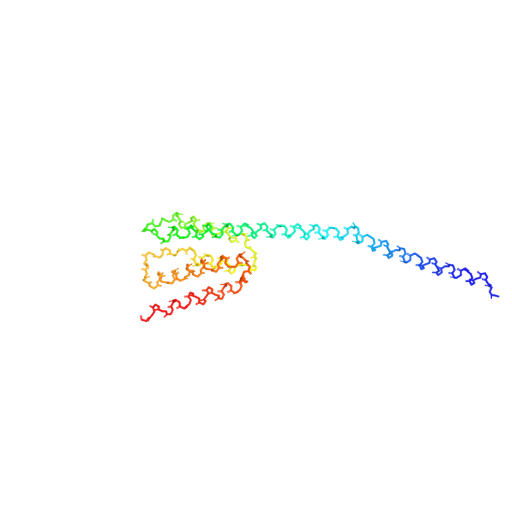G A O 1
ATOM 810 N N . ARG A 1 109 ? 8.917 -5.530 -5.487 1.00 89.88 109 ARG A N 1
ATOM 811 C CA . ARG A 1 109 ? 9.189 -6.256 -6.743 1.00 89.88 109 ARG A CA 1
ATOM 812 C C . ARG A 1 109 ? 8.961 -5.406 -7.991 1.00 89.88 109 ARG A C 1
ATOM 814 O O . ARG A 1 109 ? 9.587 -5.668 -9.010 1.00 89.88 109 ARG A O 1
ATOM 821 N N . GLY A 1 110 ? 8.029 -4.458 -7.936 1.00 88.00 110 GLY A N 1
ATOM 822 C CA . GLY A 1 110 ? 7.636 -3.649 -9.086 1.00 88.00 110 GLY A CA 1
ATOM 823 C C . GLY A 1 110 ? 8.332 -2.297 -9.174 1.00 88.00 110 GLY A C 1
ATOM 824 O O . GLY A 1 110 ? 8.554 -1.812 -10.278 1.00 88.00 110 GLY A O 1
ATOM 825 N N . LEU A 1 111 ? 8.683 -1.669 -8.047 1.00 88.56 111 LEU A N 1
ATOM 826 C CA . LEU A 1 111 ? 9.263 -0.320 -8.057 1.00 88.56 111 LEU A CA 1
ATOM 827 C C . LEU A 1 111 ? 10.786 -0.321 -7.902 1.00 88.56 111 LEU A C 1
ATOM 829 O O . LEU A 1 111 ? 11.438 0.545 -8.479 1.00 88.56 111 LEU A O 1
ATOM 833 N N . VAL A 1 112 ? 11.364 -1.266 -7.155 1.00 84.44 112 VAL A N 1
ATOM 834 C CA . VAL A 1 112 ? 12.819 -1.326 -6.941 1.00 84.44 112 VAL A CA 1
ATOM 835 C C . VAL A 1 112 ? 13.472 -2.139 -8.061 1.00 84.44 112 VAL A C 1
ATOM 837 O O . VAL A 1 112 ? 13.181 -3.321 -8.225 1.00 84.44 112 VAL A O 1
ATOM 840 N N . LEU A 1 113 ? 14.362 -1.504 -8.828 1.00 72.12 113 LEU A N 1
ATOM 841 C CA . LEU A 1 113 ? 15.108 -2.145 -9.917 1.00 72.12 113 LEU A CA 1
ATOM 842 C C . LEU A 1 113 ? 16.179 -3.101 -9.376 1.00 72.12 113 LEU A C 1
ATOM 844 O O . LEU A 1 113 ? 16.873 -2.777 -8.408 1.00 72.12 113 LEU A O 1
ATOM 848 N N . SER A 1 114 ? 16.369 -4.245 -10.035 1.00 65.25 114 SER A N 1
ATOM 849 C CA . SER A 1 114 ? 17.515 -5.118 -9.794 1.00 65.25 114 SER A CA 1
ATOM 850 C C . SER A 1 114 ? 18.732 -4.575 -10.546 1.00 65.25 114 SER A C 1
ATOM 852 O O . SER A 1 114 ? 18.762 -4.529 -11.771 1.00 65.25 114 SER A O 1
ATOM 854 N N . HIS A 1 115 ? 19.788 -4.196 -9.825 1.00 53.72 115 HIS A N 1
ATOM 855 C CA . HIS A 1 115 ? 21.067 -3.745 -10.397 1.00 53.72 115 HIS A CA 1
ATOM 856 C C . HIS A 1 115 ? 21.908 -4.885 -11.009 1.00 53.72 115 HIS A C 1
ATOM 858 O O . HIS A 1 115 ? 23.135 -4.890 -10.896 1.00 53.72 115 HIS A O 1
ATOM 864 N N . ALA A 1 116 ? 21.298 -5.890 -11.639 1.00 51.03 116 ALA A N 1
ATOM 865 C CA . ALA A 1 116 ? 22.082 -6.947 -12.264 1.00 51.03 116 ALA A CA 1
ATOM 866 C C . ALA A 1 116 ? 22.967 -6.344 -13.374 1.00 51.03 116 ALA A C 1
ATOM 868 O O . ALA A 1 116 ? 22.481 -5.906 -14.414 1.00 51.03 116 ALA A O 1
ATOM 869 N N . VAL A 1 117 ? 24.286 -6.344 -13.137 1.00 48.16 117 VAL A N 1
ATOM 870 C CA . VAL A 1 117 ? 25.363 -5.814 -14.007 1.00 48.16 117 VAL A CA 1
ATOM 871 C C . VAL A 1 117 ? 25.330 -6.421 -15.422 1.00 48.16 117 VAL A C 1
ATOM 873 O O . VAL A 1 117 ? 25.909 -5.886 -16.362 1.00 48.16 117 VAL A O 1
ATOM 876 N N . THR A 1 118 ? 24.603 -7.522 -15.594 1.00 54.44 118 THR A N 1
ATOM 877 C CA . THR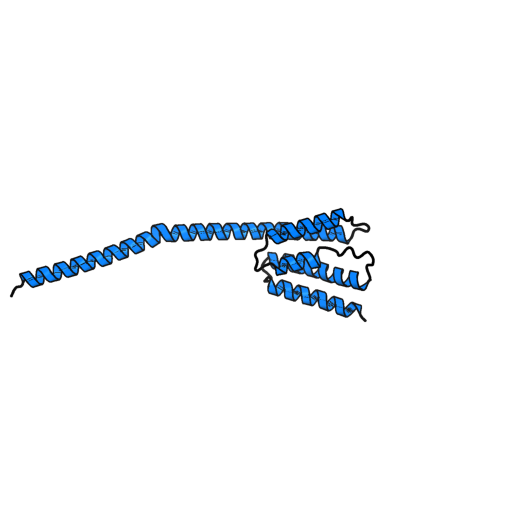 A 1 118 ? 24.282 -8.171 -16.867 1.00 54.44 118 THR A CA 1
ATOM 878 C C . THR A 1 118 ? 22.764 -8.196 -17.058 1.00 54.44 118 THR A C 1
ATOM 880 O O . THR A 1 118 ? 22.108 -9.221 -16.890 1.00 54.44 118 THR A O 1
ATOM 883 N N . SER A 1 119 ? 22.186 -7.042 -17.397 1.00 61.31 119 SER A N 1
ATOM 884 C CA . SER A 1 119 ? 20.784 -6.961 -17.813 1.00 61.31 119 SER A CA 1
ATOM 885 C C . SER A 1 119 ? 20.625 -7.655 -19.167 1.00 61.31 119 SER A C 1
ATOM 887 O O . SER A 1 119 ? 21.085 -7.166 -20.200 1.00 61.31 119 SER A O 1
ATOM 889 N N . THR A 1 120 ? 20.022 -8.843 -19.165 1.00 71.94 120 THR A N 1
ATOM 890 C CA . THR A 1 120 ? 19.541 -9.472 -20.396 1.00 71.94 120 THR A CA 1
ATOM 891 C C . THR A 1 120 ? 18.253 -8.776 -20.835 1.00 71.94 120 THR A C 1
ATOM 893 O O . THR A 1 120 ? 17.510 -8.247 -20.007 1.00 71.94 120 THR A O 1
ATOM 896 N N . LYS A 1 121 ? 17.939 -8.807 -22.137 1.00 73.81 121 LYS A N 1
ATOM 897 C CA . LYS A 1 121 ? 16.662 -8.283 -22.656 1.00 73.81 121 LYS A CA 1
ATOM 898 C C . LYS A 1 121 ? 15.461 -8.866 -21.895 1.00 73.81 121 LYS A C 1
ATOM 900 O O . LYS A 1 121 ? 14.562 -8.131 -21.512 1.00 73.81 121 LYS A O 1
ATOM 905 N N . GLU A 1 122 ? 15.508 -10.164 -21.595 1.00 70.44 122 GLU A N 1
ATOM 906 C CA . GLU A 1 122 ? 14.473 -10.864 -20.830 1.00 70.44 122 GLU A CA 1
ATOM 907 C C . GLU A 1 122 ? 14.321 -10.330 -19.394 1.00 70.44 122 GLU A C 1
ATOM 909 O O . GLU A 1 122 ? 13.200 -10.211 -18.897 1.00 70.44 122 GLU A O 1
ATOM 914 N N . LEU A 1 123 ? 15.426 -9.985 -18.719 1.00 71.50 123 LEU A N 1
ATOM 915 C CA . LEU A 1 123 ? 15.372 -9.394 -17.380 1.00 71.50 123 LEU A CA 1
ATOM 916 C C . LEU A 1 123 ? 14.718 -8.009 -17.426 1.00 71.50 123 LEU A C 1
ATOM 918 O O . LEU A 1 123 ? 13.811 -7.738 -16.644 1.00 71.50 123 LEU A O 1
ATOM 922 N N . ASN A 1 124 ? 15.108 -7.177 -18.393 1.00 77.56 124 ASN A N 1
ATOM 923 C CA . ASN A 1 124 ? 14.537 -5.844 -18.563 1.00 77.56 124 ASN A CA 1
ATOM 924 C C . ASN A 1 124 ? 13.037 -5.885 -18.920 1.00 77.56 124 ASN A C 1
ATOM 926 O O . ASN A 1 124 ? 12.255 -5.069 -18.426 1.00 77.56 124 ASN A O 1
ATOM 930 N N . ASP A 1 125 ? 12.603 -6.851 -19.735 1.00 79.00 125 ASP A N 1
ATOM 931 C CA . ASP A 1 125 ? 11.188 -7.037 -20.087 1.00 79.00 125 ASP A CA 1
ATOM 932 C C . ASP A 1 125 ? 10.357 -7.457 -18.859 1.00 79.00 125 ASP A C 1
ATOM 934 O O . ASP A 1 125 ? 9.277 -6.907 -18.617 1.00 79.00 125 ASP A O 1
ATOM 938 N N . LYS A 1 126 ? 10.885 -8.362 -18.021 1.00 79.94 126 LYS A N 1
ATOM 939 C CA . LYS A 1 126 ? 10.247 -8.770 -16.754 1.00 79.94 126 LYS A CA 1
ATOM 940 C C . LYS A 1 126 ? 10.150 -7.617 -15.759 1.00 79.94 126 LYS A C 1
ATOM 942 O O . LYS A 1 126 ? 9.088 -7.402 -15.177 1.00 79.94 126 LYS A O 1
ATOM 947 N N . GLU A 1 127 ? 11.224 -6.853 -15.586 1.00 82.62 127 GLU A N 1
ATOM 948 C CA . GLU A 1 127 ? 11.224 -5.663 -14.730 1.00 82.62 127 GLU A CA 1
ATOM 949 C C . GLU A 1 127 ? 10.273 -4.587 -15.261 1.00 82.62 127 GLU A C 1
ATOM 951 O O . GLU A 1 127 ? 9.621 -3.892 -14.484 1.00 82.62 127 GLU A O 1
ATOM 956 N N . THR A 1 128 ? 10.127 -4.482 -16.587 1.00 85.00 128 THR A N 1
ATOM 957 C CA . THR A 1 128 ? 9.166 -3.563 -17.208 1.00 85.00 128 THR A CA 1
ATOM 958 C C . THR A 1 128 ? 7.739 -3.951 -16.910 1.00 85.00 128 THR A C 1
ATOM 960 O O . THR A 1 128 ? 6.959 -3.096 -16.498 1.00 85.00 128 THR A O 1
ATOM 963 N N . ALA A 1 129 ? 7.411 -5.230 -17.039 1.00 86.88 129 ALA A N 1
ATOM 964 C CA . ALA A 1 129 ? 6.088 -5.723 -16.702 1.00 86.88 129 ALA A CA 1
ATOM 965 C C . ALA A 1 129 ? 5.763 -5.550 -15.213 1.00 86.88 129 ALA A C 1
ATOM 967 O O . ALA A 1 129 ? 4.671 -5.091 -14.880 1.00 86.88 129 ALA A O 1
ATOM 968 N N . ALA A 1 130 ? 6.712 -5.852 -14.321 1.00 89.44 130 ALA A N 1
ATOM 969 C CA . ALA A 1 130 ? 6.542 -5.664 -12.880 1.00 89.44 130 ALA A CA 1
ATOM 970 C C . ALA A 1 130 ? 6.315 -4.192 -12.522 1.00 89.44 130 ALA A C 1
ATOM 972 O O . ALA A 1 130 ? 5.405 -3.874 -11.758 1.00 89.44 130 ALA A O 1
ATOM 973 N N . PHE A 1 131 ? 7.075 -3.290 -13.136 1.00 90.62 131 PHE A N 1
ATOM 974 C CA . PHE A 1 131 ? 6.899 -1.856 -12.963 1.00 90.62 131 PHE A CA 1
ATOM 975 C C . PHE A 1 131 ? 5.541 -1.358 -13.472 1.00 90.62 131 PHE A C 1
ATOM 977 O O . PHE A 1 131 ? 4.802 -0.693 -12.741 1.00 90.62 131 PHE A O 1
ATOM 984 N N . THR A 1 132 ? 5.170 -1.696 -14.709 1.00 90.81 132 THR A N 1
ATOM 985 C CA . THR A 1 132 ? 3.881 -1.297 -15.291 1.00 90.81 132 THR A CA 1
ATOM 986 C C . THR A 1 132 ? 2.709 -1.844 -14.478 1.00 90.81 132 THR A C 1
ATOM 988 O O . THR A 1 132 ? 1.752 -1.119 -14.219 1.00 90.81 132 THR A O 1
ATOM 991 N N . SER A 1 133 ? 2.797 -3.090 -14.012 1.00 93.50 133 SER A N 1
ATOM 992 C CA . SER A 1 133 ? 1.745 -3.681 -13.190 1.00 93.50 133 SER A CA 1
ATOM 993 C C . SER A 1 133 ? 1.653 -3.014 -11.811 1.00 93.50 133 SER A C 1
ATOM 995 O O . SER A 1 133 ? 0.574 -2.575 -11.416 1.00 93.50 133 SER A O 1
ATOM 997 N N . ALA A 1 134 ? 2.772 -2.814 -11.103 1.00 93.94 134 ALA A N 1
ATOM 998 C CA . ALA A 1 134 ? 2.762 -2.163 -9.789 1.00 93.94 134 ALA A CA 1
ATOM 999 C C . ALA A 1 134 ? 2.237 -0.718 -9.845 1.00 93.94 134 ALA A C 1
ATOM 1001 O O . ALA A 1 134 ? 1.452 -0.311 -8.987 1.00 93.94 134 ALA A O 1
ATOM 1002 N N . THR A 1 135 ? 2.613 0.048 -10.873 1.00 93.75 135 THR A N 1
ATOM 1003 C CA . THR A 1 135 ? 2.113 1.421 -11.075 1.00 93.75 135 THR A CA 1
ATOM 1004 C C . THR A 1 135 ? 0.621 1.481 -11.419 1.00 93.75 135 THR A C 1
ATOM 1006 O O . THR A 1 135 ? -0.021 2.486 -11.117 1.00 93.75 135 THR A O 1
ATOM 1009 N N . GLY A 1 136 ? 0.042 0.412 -11.978 1.00 93.62 136 GLY A N 1
ATOM 1010 C CA . GLY A 1 136 ? -1.404 0.277 -12.172 1.00 93.62 136 GLY A CA 1
ATOM 1011 C C . GLY A 1 136 ? -2.152 -0.180 -10.914 1.00 93.62 136 GLY A C 1
ATOM 1012 O O . GLY A 1 136 ? -3.215 0.353 -10.597 1.00 93.62 136 GLY A O 1
ATOM 1013 N N . VAL A 1 137 ? -1.596 -1.144 -10.178 1.00 96.12 137 VAL A N 1
ATOM 1014 C CA . VAL A 1 137 ? -2.267 -1.812 -9.052 1.00 96.12 137 VAL A CA 1
ATOM 1015 C C . VAL A 1 137 ? -2.223 -0.989 -7.761 1.00 96.12 137 VAL A C 1
ATOM 1017 O O . VAL A 1 137 ? -3.259 -0.825 -7.116 1.00 96.12 137 VAL A O 1
ATOM 1020 N N . LEU A 1 138 ? -1.067 -0.427 -7.384 1.00 95.56 138 LEU A N 1
ATOM 1021 C CA . LEU A 1 138 ? -0.909 0.285 -6.103 1.00 95.56 138 LEU A CA 1
ATOM 1022 C C . LEU A 1 138 ? -1.889 1.467 -5.943 1.00 95.56 138 LEU A C 1
ATOM 1024 O O . LEU A 1 138 ? -2.512 1.578 -4.883 1.00 95.56 138 LEU A O 1
ATOM 1028 N N . PRO A 1 139 ? -2.115 2.323 -6.964 1.00 96.12 139 PRO A N 1
ATOM 1029 C CA . PRO A 1 139 ? -3.092 3.405 -6.854 1.00 96.12 139 PRO A CA 1
ATOM 1030 C C . PRO A 1 139 ? -4.543 2.917 -6.767 1.00 96.12 139 PRO A C 1
ATOM 1032 O O . PRO A 1 139 ? -5.368 3.571 -6.138 1.00 96.12 139 PRO A O 1
ATOM 1035 N N . ARG A 1 140 ? -4.881 1.792 -7.408 1.00 96.06 140 ARG A N 1
ATOM 1036 C CA . ARG A 1 140 ? -6.237 1.219 -7.366 1.00 96.06 140 ARG A CA 1
ATOM 1037 C C . ARG A 1 140 ? -6.530 0.611 -5.999 1.00 96.06 140 ARG A C 1
ATOM 1039 O O . ARG A 1 140 ? -7.587 0.866 -5.426 1.00 96.06 140 ARG A O 1
ATOM 1046 N N . TRP A 1 141 ? -5.554 -0.100 -5.440 1.00 95.94 141 TRP A N 1
ATOM 1047 C CA . TRP A 1 141 ? -5.622 -0.629 -4.082 1.00 95.94 141 TRP A CA 1
ATOM 1048 C C . TRP A 1 141 ? -5.854 0.478 -3.042 1.00 95.94 141 TRP A C 1
ATOM 1050 O O . TRP A 1 141 ? -6.809 0.403 -2.277 1.00 95.94 141 TRP A O 1
ATOM 1060 N N . VAL A 1 142 ? -5.068 1.563 -3.054 1.00 94.62 142 VAL A N 1
ATOM 1061 C CA . VAL A 1 142 ? -5.213 2.636 -2.043 1.00 94.62 142 VAL A CA 1
ATOM 1062 C C . VAL A 1 142 ? -6.516 3.442 -2.179 1.00 94.62 142 VAL A C 1
ATOM 1064 O O . VAL A 1 142 ? -6.969 4.103 -1.239 1.00 94.62 142 VAL A O 1
ATOM 1067 N N . ARG A 1 143 ? -7.150 3.401 -3.358 1.00 93.56 143 ARG A N 1
ATOM 1068 C CA . ARG A 1 143 ? -8.500 3.942 -3.576 1.00 93.56 143 ARG A CA 1
ATOM 1069 C C . ARG A 1 143 ? -9.609 2.992 -3.113 1.00 93.56 143 ARG A C 1
ATOM 1071 O O . ARG A 1 143 ? -10.762 3.409 -3.090 1.00 93.56 143 ARG A O 1
ATOM 1078 N N . GLY A 1 144 ? -9.271 1.769 -2.704 1.00 92.00 144 GLY A N 1
ATOM 1079 C CA . GLY A 1 144 ? -10.220 0.742 -2.277 1.00 92.00 144 GLY A CA 1
ATOM 1080 C C . GLY A 1 144 ? -10.896 0.009 -3.436 1.00 92.00 144 GLY A C 1
ATOM 1081 O O . GLY A 1 144 ? -11.900 -0.659 -3.223 1.00 92.00 144 GLY A O 1
ATOM 1082 N N . GLU A 1 145 ? -10.375 0.132 -4.660 1.00 95.56 145 GLU A N 1
ATOM 1083 C CA . GLU A 1 145 ? -10.912 -0.577 -5.832 1.00 95.56 145 GLU A CA 1
ATOM 1084 C C . GLU A 1 145 ? -10.500 -2.054 -5.864 1.00 95.56 145 GLU A C 1
ATOM 1086 O O . GLU A 1 145 ? -11.102 -2.840 -6.591 1.00 95.56 145 GLU A O 1
ATOM 1091 N N . LEU A 1 146 ? -9.446 -2.410 -5.126 1.00 95.19 146 LEU A N 1
ATOM 1092 C CA . LEU A 1 146 ? -8.889 -3.756 -5.037 1.00 95.19 146 LEU A CA 1
ATOM 1093 C C . LEU A 1 146 ? -8.586 -4.084 -3.578 1.00 95.19 146 LEU A C 1
ATOM 1095 O O . LEU A 1 146 ? -7.982 -3.272 -2.873 1.00 95.19 146 LEU A O 1
ATOM 1099 N N . SER A 1 147 ? -8.928 -5.295 -3.147 1.00 94.81 147 SER A N 1
ATOM 1100 C CA . SER A 1 147 ? -8.369 -5.871 -1.922 1.00 94.81 147 SER A CA 1
ATOM 1101 C C . SER A 1 147 ? -6.875 -6.207 -2.097 1.00 94.81 147 SER A C 1
ATOM 1103 O O . SER A 1 147 ? -6.406 -6.349 -3.233 1.00 94.81 147 SER A O 1
ATOM 1105 N N . PRO A 1 148 ? -6.101 -6.368 -1.004 1.00 94.81 148 PRO A N 1
ATOM 1106 C CA . PRO A 1 148 ? -4.699 -6.788 -1.085 1.00 94.81 148 PRO A CA 1
ATOM 1107 C C . PRO A 1 148 ? -4.473 -8.075 -1.894 1.00 94.81 148 PRO A C 1
ATOM 1109 O O . PRO A 1 148 ? -3.530 -8.153 -2.683 1.00 94.81 148 PRO A O 1
ATOM 1112 N N . ASP A 1 149 ? -5.367 -9.056 -1.757 1.00 96.31 149 ASP A N 1
ATOM 1113 C CA . ASP A 1 149 ? -5.283 -10.330 -2.478 1.00 96.31 149 ASP A CA 1
ATOM 1114 C C . ASP A 1 149 ? -5.601 -10.186 -3.972 1.00 96.31 149 ASP A C 1
ATOM 1116 O O . ASP A 1 149 ? -4.965 -10.822 -4.814 1.00 96.31 149 ASP A O 1
ATOM 1120 N N . GLU A 1 150 ? -6.589 -9.361 -4.329 1.00 97.00 150 GLU A N 1
ATOM 1121 C CA . GLU A 1 150 ? -6.918 -9.082 -5.733 1.00 97.00 150 GLU A CA 1
ATOM 1122 C C . GLU A 1 150 ? -5.795 -8.307 -6.418 1.00 97.00 150 GLU A C 1
ATOM 1124 O O . GLU A 1 150 ? -5.403 -8.655 -7.532 1.00 97.00 150 GLU A O 1
ATOM 1129 N N . ALA A 1 151 ? -5.227 -7.318 -5.722 1.00 96.00 151 ALA A N 1
ATOM 1130 C CA . ALA A 1 151 ? -4.048 -6.585 -6.161 1.00 96.00 151 ALA A CA 1
ATOM 1131 C C . ALA A 1 151 ? -2.866 -7.531 -6.431 1.00 96.00 151 ALA A C 1
ATOM 1133 O O . ALA A 1 151 ? -2.211 -7.427 -7.468 1.00 96.00 151 ALA A O 1
ATOM 1134 N N . TRP A 1 152 ? -2.626 -8.494 -5.538 1.00 96.38 152 TRP A N 1
ATOM 1135 C CA . TRP A 1 152 ? -1.578 -9.496 -5.722 1.00 96.38 152 TRP A CA 1
ATOM 1136 C C . TRP A 1 152 ? -1.819 -10.392 -6.938 1.00 96.38 152 TRP A C 1
ATOM 1138 O O . TRP A 1 152 ? -0.930 -10.556 -7.773 1.00 96.38 152 TRP A O 1
ATOM 1148 N N . LYS A 1 153 ? -3.032 -10.938 -7.077 1.00 95.88 153 LYS A N 1
ATOM 1149 C CA . LYS A 1 153 ? -3.392 -11.803 -8.211 1.00 95.88 153 LYS A CA 1
ATOM 1150 C C . LYS A 1 153 ? -3.266 -11.077 -9.548 1.00 95.88 153 LYS A C 1
ATOM 1152 O O . LYS A 1 153 ? -2.788 -11.661 -10.519 1.00 95.88 153 LYS A O 1
ATOM 1157 N N . GLU A 1 154 ? -3.694 -9.818 -9.607 1.00 95.12 154 GLU A N 1
ATOM 1158 C CA . GLU A 1 154 ? -3.549 -8.979 -10.797 1.00 95.12 154 GLU A CA 1
ATOM 1159 C C . GLU A 1 154 ? -2.069 -8.743 -11.126 1.00 95.12 154 GLU A C 1
ATOM 1161 O O . GLU A 1 154 ? -1.653 -8.963 -12.265 1.00 95.12 154 GLU A O 1
ATOM 1166 N N . PHE A 1 155 ? -1.253 -8.429 -10.116 1.00 94.69 155 PHE A N 1
ATOM 1167 C CA . PHE A 1 155 ? 0.189 -8.269 -10.278 1.00 94.69 155 PHE A CA 1
ATOM 1168 C C . PHE A 1 155 ? 0.886 -9.535 -10.799 1.00 94.69 155 PHE A C 1
ATOM 1170 O O . PHE A 1 155 ? 1.669 -9.479 -11.753 1.00 94.69 155 PHE A O 1
ATOM 1177 N N . GLU A 1 156 ? 0.602 -10.699 -10.215 1.00 93.75 156 GLU A N 1
ATOM 1178 C CA . GLU A 1 156 ? 1.192 -11.967 -10.653 1.00 93.75 156 GLU A CA 1
ATOM 1179 C C . GLU A 1 156 ? 0.768 -12.347 -12.069 1.00 93.75 156 GLU A C 1
ATOM 1181 O O . GLU A 1 156 ? 1.597 -12.799 -12.863 1.00 93.75 156 GLU A O 1
ATOM 1186 N N . ARG A 1 157 ? -0.505 -12.139 -12.414 1.00 91.31 157 ARG A N 1
ATOM 1187 C CA . ARG A 1 157 ? -1.021 -12.417 -13.756 1.00 91.31 157 ARG A CA 1
ATOM 1188 C C . ARG A 1 157 ? -0.289 -11.588 -14.806 1.00 91.31 157 ARG A C 1
ATOM 1190 O O . ARG A 1 157 ? 0.185 -12.142 -15.798 1.00 91.31 157 ARG A O 1
ATOM 1197 N N . ASP A 1 158 ? -0.180 -10.283 -14.584 1.00 86.88 158 ASP A N 1
ATOM 1198 C CA . ASP A 1 158 ? 0.382 -9.355 -15.564 1.00 86.88 158 ASP A CA 1
ATOM 1199 C C . ASP A 1 158 ? 1.899 -9.555 -15.727 1.00 86.88 158 ASP A C 1
ATOM 1201 O O . ASP A 1 158 ? 2.426 -9.525 -16.842 1.00 86.88 158 ASP A O 1
ATOM 1205 N N . THR A 1 159 ? 2.605 -9.850 -14.631 1.00 85.06 159 THR A N 1
ATOM 1206 C CA . THR A 1 159 ? 4.045 -10.159 -14.664 1.00 85.06 159 THR A CA 1
ATOM 1207 C C . THR A 1 159 ? 4.348 -11.517 -15.299 1.00 85.06 159 THR A C 1
ATOM 1209 O O . THR A 1 159 ? 5.299 -11.637 -16.076 1.00 85.06 159 THR A O 1
ATOM 1212 N N . THR A 1 160 ? 3.520 -12.534 -15.047 1.00 81.06 160 THR A N 1
ATOM 1213 C CA . THR A 1 160 ? 3.675 -13.874 -15.641 1.00 81.06 160 THR A CA 1
ATOM 1214 C C . THR A 1 160 ? 3.358 -13.873 -17.138 1.00 81.06 160 THR A C 1
ATOM 1216 O O . THR A 1 160 ? 4.084 -14.482 -17.926 1.00 81.06 160 THR A O 1
ATOM 1219 N N . ALA A 1 161 ? 2.321 -13.143 -17.561 1.00 75.00 161 ALA A N 1
ATOM 1220 C CA . ALA A 1 161 ? 1.951 -13.012 -18.971 1.00 75.00 161 ALA A CA 1
ATOM 1221 C C . ALA A 1 161 ? 3.029 -12.313 -19.818 1.00 75.00 161 ALA A C 1
ATOM 1223 O O . ALA A 1 161 ? 3.136 -12.562 -21.019 1.00 75.00 161 ALA A O 1
ATOM 1224 N N . ALA A 1 162 ? 3.830 -11.435 -19.214 1.00 68.69 162 ALA A N 1
ATOM 1225 C CA . ALA A 1 162 ? 4.969 -10.819 -19.884 1.00 68.69 162 ALA A CA 1
ATOM 1226 C C . ALA A 1 162 ? 6.181 -11.759 -19.959 1.00 68.69 162 ALA A C 1
ATOM 1228 O O . ALA A 1 162 ? 6.838 -11.826 -20.997 1.00 68.69 162 ALA A O 1
ATOM 1229 N N . ALA A 1 163 ? 6.441 -12.535 -18.900 1.00 64.81 163 ALA A N 1
ATOM 1230 C CA . ALA A 1 163 ? 7.534 -13.506 -18.869 1.00 64.81 163 ALA A CA 1
ATOM 1231 C C . ALA A 1 163 ? 7.397 -14.604 -19.941 1.00 64.81 163 ALA A C 1
ATOM 1233 O O . ALA A 1 163 ? 8.405 -15.054 -20.479 1.00 64.81 163 ALA A O 1
ATOM 1234 N N . SER A 1 164 ? 6.170 -15.007 -20.289 1.00 62.09 164 SER A N 1
ATOM 1235 C CA . SER A 1 164 ? 5.921 -16.013 -21.331 1.00 62.09 164 SER A CA 1
ATOM 1236 C C . SER A 1 164 ? 6.071 -15.487 -22.765 1.00 62.09 164 SER A C 1
ATOM 1238 O O . SER A 1 164 ? 6.341 -16.271 -23.670 1.00 62.09 164 SER A O 1
ATOM 1240 N N . LYS A 1 165 ? 5.949 -14.171 -22.996 1.00 59.44 165 LYS A N 1
ATOM 1241 C CA . LYS A 1 165 ? 6.124 -13.553 -24.326 1.00 59.44 165 LYS A CA 1
ATOM 1242 C C . LYS A 1 165 ? 7.588 -13.347 -24.728 1.00 59.44 165 LYS A C 1
ATOM 1244 O O . LYS A 1 165 ? 7.861 -13.199 -25.912 1.00 59.44 165 LYS A O 1
ATOM 1249 N N . GLY A 1 166 ? 8.516 -13.337 -23.771 1.00 51.62 166 GLY A N 1
ATOM 1250 C CA . GLY A 1 166 ? 9.952 -13.156 -24.026 1.00 51.62 166 GLY A CA 1
ATOM 1251 C C . GLY A 1 166 ? 10.696 -14.411 -24.504 1.00 51.62 166 GLY A C 1
ATOM 1252 O O . GLY A 1 166 ? 11.881 -14.317 -24.801 1.00 51.62 166 GLY A O 1
ATOM 1253 N N . GLN A 1 167 ? 10.029 -15.571 -24.563 1.00 48.81 167 GLN A N 1
ATOM 1254 C CA . GLN A 1 167 ? 10.625 -16.866 -24.941 1.00 48.81 167 GLN A CA 1
ATOM 1255 C C . GLN A 1 167 ? 10.296 -17.319 -26.381 1.00 48.81 167 GLN A C 1
ATOM 1257 O O . GLN A 1 167 ? 10.639 -18.443 -26.747 1.00 48.81 167 GLN A O 1
ATOM 1262 N N . GLY A 1 168 ? 9.608 -16.483 -27.170 1.00 42.31 168 GLY A N 1
ATOM 1263 C CA . GLY A 1 168 ? 9.175 -16.776 -28.546 1.00 42.31 168 GLY A CA 1
ATOM 1264 C C . GLY A 1 168 ? 10.032 -16.134 -29.627 1.00 42.31 168 GLY A C 1
ATOM 1265 O O . GLY A 1 168 ? 10.631 -15.069 -29.356 1.00 42.31 168 GLY A O 1
#

Foldseek 3Di:
DDVVVVVVVVVVVVVVVCVVVVVVVVVVCCCVVPVVVVVVVVVVVVVVVVVVLLVVLLVLLVVLLVLLVVQLPDPQRDPVSLVVSVVSLVVSCVSDDPQLVLLSVLSCQQRRDDPPVDDDPLSVQLNVQSPVLNNVLSNCVSVVVDGSVRSNVSSCVSSVVSSVVVVD

Sequence (168 aa):
MNDAEAAIQAANITLWGAIIVGSLAMIGTIVSSVIAPILRARAEAKQSRENARTDALREIIPSLISLAIRNRFRASTSSEEVAELAAAVAKFEMWLTPEEALIGTIARRGLVLSHAVTSTKELNDKETAAFTSATGVLPRWVRGELSPDEAWKEFERDTTAAASKGQG

Secondary structure (DSSP, 8-state):
--HHHHHHHHHHHHHHHHHHHHHHHHHHHHIIIIIHHHHHHHHHHHHHHHHHHHHHHHHHHHHHHHHHHHHHS-TT--HHHHHHHHHHHHHHHTTS-GGGHHHHHHHHHHHSPP--SS--HHHHHHHHHHHHHHHHHHHHHHTTSS-HHHHHHHHHHHHHHHHHHTT-